Protein AF-A0A1H8HXL8-F1 (afdb_monomer)

pLDDT: mean 83.04, std 12.91, range [37.22, 94.94]

InterPro domains:
  IPR001789 Signal transduction response regulator, receiver domain [PF00072] (14-96)
  IPR001789 Signal transduction response regulator, receiver domain [PS50110] (13-123)
  IPR001789 Signal transduction response regulator, receiver domain [SM00448] (12-119)
  IPR011006 CheY-like superfamily [SSF52172] (10-125)

Foldseek 3Di:
DDPPPQQPQAAAEEEEAAQPPVVQVVVCVLSVVSNHHYHYHQDLVVLLVCLVPPPDHQEYEHELQRVNHGSVVSVVSCVVVVHQYEYEYQDDLVPPDPVCNPHHYDHPPDDSVRVSVSCVVRRDDDDDDD

Organism: NCBI:txid1166340

Secondary structure (DSSP, 8-state):
-------TTTT-EEEEE-S-HHHHHHHHHHHHTTT-EEEEESSHHHHHHHHHHSS--SEEEE-SEETTEE-HHHHHHHHHTT-EEEEEESS-GGGS-TTTTTS-EEESS--HHHHHHHHHHHPPP-----

Nearest PDB structures (foldseek):
  2msw-assembly1_A  TM=8.352E-01  e=2.482E-07  Erythrobacter litoralis HTCC2594
  6oec-assembly3_H  TM=8.869E-01  e=1.164E-06  Carboxydothermus hydrogenoformans Z-2901
  6oec-assembly3_I  TM=8.813E-01  e=5.818E-06  Carboxydothermus hydrogenoformans Z-2901
  3h5i-assembly1_A  TM=8.755E-01  e=1.854E-05  Carboxydothermus hydrogenoformans Z-2901
  2b4a-assembly1_A  TM=7.703E-01  e=1.630E-05  Halalkalibacterium halodurans C-125

Solvent-accessible surface area (backbone atoms only — not comparable to full-atom values): 7589 Å² total; per-residue (Å²): 135,82,81,88,65,84,44,93,34,56,86,32,32,33,37,38,36,38,53,52,63,70,60,36,51,54,49,45,54,60,40,43,77,34,45,25,47,69,47,81,23,49,45,62,69,58,38,46,53,45,66,74,68,50,95,65,58,50,32,35,40,35,32,47,68,34,91,87,40,74,34,57,70,48,52,54,53,37,54,75,72,67,36,29,61,35,37,46,28,79,63,72,73,87,75,52,56,78,90,54,64,84,47,55,68,46,56,59,90,70,52,71,69,58,52,51,53,52,46,71,75,54,53,66,80,77,81,75,83,130

Structure (mmCIF, N/CA/C/O backbone):
data_AF-A0A1H8HXL8-F1
#
_entry.id   AF-A0A1H8HXL8-F1
#
loop_
_atom_site.group_PDB
_atom_site.id
_atom_site.type_symbol
_atom_site.label_atom_id
_atom_site.label_alt_id
_atom_site.label_comp_id
_atom_site.label_asym_id
_atom_site.label_entity_id
_atom_site.label_seq_id
_atom_site.pdbx_PDB_ins_code
_atom_site.Cartn_x
_atom_site.Cartn_y
_atom_site.Cartn_z
_atom_site.occupancy
_atom_site.B_iso_or_equiv
_atom_site.auth_seq_id
_atom_site.auth_comp_id
_atom_site.auth_asym_id
_atom_site.auth_atom_id
_atom_site.pdbx_PDB_model_num
ATOM 1 N N . MET A 1 1 ? -0.964 25.113 16.050 1.00 37.22 1 MET A N 1
ATOM 2 C CA . MET A 1 1 ? -2.356 24.698 15.792 1.00 37.22 1 MET A CA 1
ATOM 3 C C . MET A 1 1 ? -2.249 23.453 14.936 1.00 37.22 1 MET A C 1
ATOM 5 O O . MET A 1 1 ? -1.892 23.581 13.778 1.00 37.22 1 MET A O 1
ATOM 9 N N . ALA A 1 2 ? -2.353 22.268 15.541 1.00 41.53 2 ALA A N 1
ATOM 10 C CA . ALA A 1 2 ? -2.372 21.018 14.790 1.00 41.53 2 ALA A CA 1
ATOM 11 C C . ALA A 1 2 ? -3.799 20.859 14.268 1.00 41.53 2 ALA A C 1
ATOM 13 O O . ALA A 1 2 ? -4.736 20.831 15.066 1.00 41.53 2 ALA A O 1
ATOM 14 N N . GLU A 1 3 ? -3.969 20.887 12.953 1.00 44.88 3 GLU A N 1
ATOM 15 C CA . GLU A 1 3 ? -5.251 20.578 12.336 1.00 44.88 3 GLU A CA 1
ATOM 16 C C . GLU A 1 3 ? -5.522 19.095 12.599 1.00 44.88 3 GLU A C 1
ATOM 18 O O . GLU A 1 3 ? -4.883 18.220 12.018 1.00 44.88 3 GLU A O 1
ATOM 23 N N . ASP A 1 4 ? -6.425 18.831 13.542 1.00 46.78 4 ASP A N 1
ATOM 24 C CA . ASP A 1 4 ? -7.083 17.543 13.741 1.00 46.78 4 ASP A CA 1
ATOM 25 C C . ASP A 1 4 ? -7.931 17.269 12.493 1.00 46.78 4 ASP A C 1
ATOM 27 O O . ASP A 1 4 ? -9.134 17.510 12.452 1.00 46.78 4 ASP A O 1
ATOM 31 N N . ASN A 1 5 ? -7.271 16.892 11.400 1.00 48.47 5 ASN A N 1
ATOM 32 C CA . ASN A 1 5 ? -7.952 16.294 10.272 1.00 48.47 5 ASN A CA 1
ATOM 33 C C . ASN A 1 5 ? -7.983 14.798 10.580 1.00 48.47 5 ASN A C 1
ATOM 35 O O . ASN A 1 5 ? -6.915 14.177 10.546 1.00 48.47 5 ASN A O 1
ATOM 39 N N . PRO A 1 6 ? -9.140 14.209 10.933 1.00 50.81 6 PRO A N 1
ATOM 40 C CA . PRO A 1 6 ? -9.212 12.783 11.185 1.00 50.81 6 PRO A CA 1
ATOM 41 C C . PRO A 1 6 ? -8.750 12.075 9.920 1.00 50.81 6 PRO A C 1
ATOM 43 O O . PRO A 1 6 ? -9.415 12.104 8.882 1.00 50.81 6 PRO A O 1
ATOM 46 N N . SER A 1 7 ? -7.562 11.485 9.986 1.00 67.25 7 SER A N 1
ATOM 47 C CA . SER A 1 7 ? -7.056 10.754 8.849 1.00 67.25 7 SER A CA 1
ATOM 48 C C . SER A 1 7 ? -7.940 9.532 8.639 1.00 67.25 7 SER A C 1
ATOM 50 O O . SER A 1 7 ? -8.130 8.715 9.540 1.00 67.25 7 SER A O 1
ATOM 52 N N . PHE A 1 8 ? -8.446 9.369 7.419 1.00 76.06 8 PHE A N 1
ATOM 53 C CA . PHE A 1 8 ? -9.216 8.191 7.021 1.00 76.06 8 PHE A CA 1
ATOM 54 C C . PHE A 1 8 ? -8.405 6.882 7.118 1.00 76.06 8 PHE A C 1
ATOM 56 O O . PHE A 1 8 ? -8.976 5.792 7.013 1.00 76.06 8 PHE A O 1
ATOM 63 N N . LEU A 1 9 ? -7.087 6.991 7.327 1.00 78.06 9 LEU A N 1
ATOM 64 C CA . LEU A 1 9 ? -6.167 5.882 7.539 1.00 78.06 9 LEU A CA 1
ATOM 65 C C . LEU A 1 9 ? -5.846 5.606 9.016 1.00 78.06 9 LEU A C 1
ATOM 67 O O . LEU A 1 9 ? -5.090 4.674 9.287 1.00 78.06 9 LEU A O 1
ATOM 71 N N . ASP A 1 10 ? -6.438 6.338 9.968 1.00 80.25 10 ASP A N 1
ATOM 72 C CA . ASP A 1 10 ? -6.233 6.078 11.396 1.00 80.25 10 ASP A CA 1
ATOM 73 C C . ASP A 1 10 ? -6.523 4.606 11.730 1.00 80.25 10 ASP A C 1
ATOM 75 O O . ASP A 1 10 ? -7.589 4.058 11.413 1.00 80.25 10 ASP A O 1
ATOM 79 N N . ARG A 1 11 ? -5.537 3.948 12.354 1.00 81.25 11 ARG A N 1
ATOM 80 C CA . ARG A 1 11 ? -5.584 2.524 12.731 1.00 81.25 11 ARG A CA 1
ATOM 81 C C . ARG A 1 11 ? -5.850 1.577 11.554 1.00 81.25 11 ARG A C 1
ATOM 83 O O . ARG A 1 11 ? 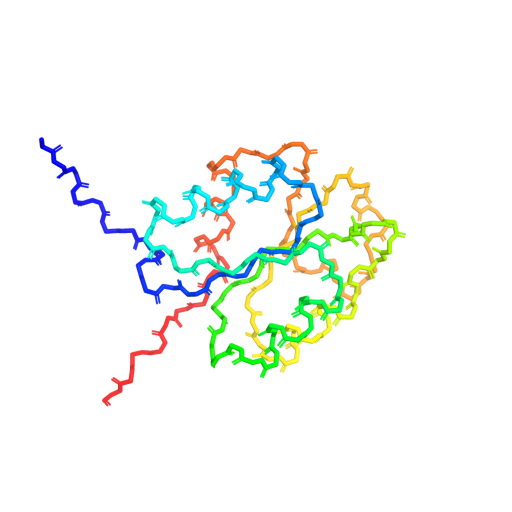-6.416 0.496 11.767 1.00 81.25 11 ARG A O 1
ATOM 90 N N . ARG A 1 12 ? -5.482 1.969 10.334 1.00 89.00 12 ARG A N 1
ATOM 91 C CA . ARG A 1 12 ? -5.432 1.078 9.173 1.00 89.00 12 ARG A CA 1
ATOM 92 C C . ARG A 1 12 ? -4.048 0.485 9.042 1.00 89.00 12 ARG A C 1
ATOM 94 O O . ARG A 1 12 ? -3.053 1.180 9.234 1.00 89.00 12 ARG A O 1
ATOM 101 N N . THR A 1 13 ? -3.996 -0.792 8.702 1.00 92.69 13 THR A N 1
ATOM 102 C CA . THR A 1 13 ? -2.739 -1.457 8.373 1.00 92.69 13 THR A CA 1
ATOM 103 C C . THR A 1 13 ? -2.597 -1.532 6.868 1.00 92.69 13 THR A C 1
ATOM 105 O O . THR A 1 13 ? -3.456 -2.099 6.190 1.00 92.69 13 THR A O 1
ATOM 108 N N . ILE A 1 14 ? -1.532 -0.925 6.355 1.00 93.50 14 ILE A N 1
ATOM 109 C CA . ILE A 1 14 ? -1.261 -0.837 4.927 1.00 93.50 14 ILE A CA 1
ATOM 110 C C . ILE A 1 14 ? 0.051 -1.522 4.615 1.00 93.50 14 ILE A C 1
ATOM 112 O O . ILE A 1 14 ? 1.052 -1.299 5.284 1.00 93.50 14 ILE A O 1
ATOM 116 N N . MET A 1 15 ? 0.031 -2.367 3.600 1.00 94.94 15 MET A N 1
ATOM 117 C CA . MET A 1 15 ? 1.226 -3.006 3.085 1.00 94.94 15 MET A CA 1
ATOM 118 C C . MET A 1 15 ? 1.696 -2.263 1.837 1.00 94.94 15 MET A C 1
ATOM 120 O O . MET A 1 15 ? 0.885 -1.896 0.990 1.00 94.94 15 MET A O 1
ATOM 124 N N . VAL A 1 16 ? 2.993 -2.040 1.716 1.00 94.75 16 VAL A N 1
ATOM 125 C CA . VAL A 1 16 ? 3.645 -1.487 0.532 1.00 94.75 16 VAL A CA 1
ATOM 126 C C . VAL A 1 16 ? 4.628 -2.538 0.042 1.00 94.75 16 VAL A C 1
ATOM 128 O O . VAL A 1 16 ? 5.484 -2.972 0.803 1.00 94.75 16 VAL A O 1
ATOM 131 N N . VAL A 1 17 ? 4.507 -2.956 -1.213 1.00 94.75 17 VAL A N 1
ATOM 132 C CA . VAL A 1 17 ? 5.422 -3.903 -1.852 1.00 94.75 17 VAL A CA 1
ATOM 133 C C . VAL A 1 17 ? 6.081 -3.198 -3.025 1.00 94.75 17 VAL A C 1
ATOM 135 O O . VAL A 1 17 ? 5.448 -2.978 -4.056 1.00 94.75 17 VAL A O 1
ATOM 138 N N . GLU A 1 18 ? 7.324 -2.782 -2.825 1.00 93.19 18 GLU A N 1
ATOM 139 C CA . GLU A 1 18 ? 8.042 -1.845 -3.685 1.00 93.19 18 GLU A CA 1
ATOM 140 C C . GLU A 1 18 ? 9.550 -2.060 -3.531 1.00 93.19 18 GLU A C 1
ATOM 142 O O . GLU A 1 18 ? 10.072 -1.925 -2.421 1.00 93.19 18 GLU A O 1
ATOM 147 N N . ASP A 1 19 ? 10.251 -2.386 -4.619 1.00 92.25 19 ASP A N 1
ATOM 148 C CA . ASP A 1 19 ? 11.701 -2.607 -4.613 1.00 92.25 19 ASP A CA 1
ATOM 149 C C . ASP A 1 19 ? 12.511 -1.310 -4.715 1.00 92.25 19 ASP A C 1
ATOM 151 O O . ASP A 1 19 ? 13.640 -1.249 -4.218 1.00 92.25 19 ASP A O 1
ATOM 155 N N . ASP A 1 20 ? 11.942 -0.247 -5.288 1.00 90.69 20 ASP A N 1
ATOM 156 C CA . ASP A 1 20 ? 12.600 1.055 -5.320 1.00 90.69 20 ASP A CA 1
ATOM 157 C C . ASP A 1 20 ? 12.529 1.734 -3.944 1.00 90.69 20 ASP A C 1
ATOM 159 O O . ASP A 1 20 ? 11.478 2.189 -3.488 1.00 90.69 20 ASP A O 1
ATOM 163 N N . ALA A 1 21 ? 13.680 1.839 -3.276 1.00 89.69 21 ALA A N 1
ATOM 164 C CA . ALA A 1 21 ? 13.769 2.406 -1.934 1.00 89.69 21 ALA A CA 1
ATOM 165 C C . ALA A 1 21 ? 13.274 3.858 -1.841 1.00 89.69 21 ALA A C 1
ATOM 167 O O . ALA A 1 21 ? 12.696 4.239 -0.823 1.00 89.69 21 ALA A O 1
ATOM 168 N N . LEU A 1 22 ? 13.471 4.673 -2.881 1.00 89.25 22 LEU A N 1
ATOM 169 C CA . LEU A 1 22 ? 13.039 6.070 -2.870 1.00 89.25 22 LEU A CA 1
ATOM 170 C C . LEU A 1 22 ? 11.511 6.160 -2.958 1.00 89.25 22 LEU A C 1
ATOM 172 O O . LEU A 1 22 ? 10.895 6.946 -2.232 1.00 89.25 22 LEU A O 1
ATOM 176 N N . VAL A 1 23 ? 10.901 5.334 -3.811 1.00 88.56 23 VAL A N 1
ATOM 177 C CA . VAL A 1 23 ? 9.440 5.239 -3.935 1.00 88.56 23 VAL A CA 1
ATOM 178 C C . VAL A 1 23 ? 8.830 4.649 -2.663 1.00 88.56 23 VAL A C 1
ATOM 180 O O . VAL A 1 23 ? 7.893 5.231 -2.110 1.00 88.56 23 VAL A O 1
ATOM 183 N N . GLY A 1 24 ? 9.383 3.540 -2.168 1.00 90.88 24 GLY A N 1
ATOM 184 C CA . GLY A 1 24 ? 8.914 2.837 -0.976 1.00 90.88 24 GLY A CA 1
ATOM 185 C C . GLY A 1 24 ? 8.949 3.724 0.264 1.00 90.88 24 GLY A C 1
ATOM 186 O O . GLY A 1 24 ? 7.925 3.899 0.922 1.00 90.88 24 GLY A O 1
ATOM 187 N N . MET A 1 25 ? 10.080 4.384 0.535 1.00 90.94 25 MET A N 1
ATOM 188 C CA . MET A 1 25 ? 10.195 5.325 1.656 1.00 90.94 25 MET A CA 1
ATOM 189 C C . MET A 1 25 ? 9.219 6.498 1.532 1.00 90.94 25 MET A C 1
ATOM 191 O O . MET A 1 25 ? 8.590 6.879 2.517 1.00 90.94 25 MET A O 1
ATOM 195 N N . GLY A 1 26 ? 9.055 7.057 0.328 1.00 89.44 26 GLY A N 1
ATOM 196 C CA . GLY A 1 26 ? 8.104 8.144 0.092 1.00 89.44 26 GLY A CA 1
ATOM 197 C C . GLY A 1 26 ? 6.658 7.738 0.387 1.00 89.44 26 GLY A C 1
ATOM 198 O O . GLY A 1 26 ? 5.912 8.509 0.995 1.00 89.44 26 GLY A O 1
ATOM 199 N N . LEU A 1 27 ? 6.273 6.517 0.003 1.00 89.81 27 LEU A N 1
ATOM 200 C CA . LEU A 1 27 ? 4.966 5.945 0.322 1.00 89.81 27 LEU A CA 1
ATOM 201 C C . LEU A 1 27 ? 4.800 5.721 1.823 1.00 89.81 27 LEU A C 1
ATOM 203 O O . LEU A 1 27 ? 3.810 6.183 2.386 1.00 89.81 27 LEU A O 1
ATOM 207 N N . VAL A 1 28 ? 5.762 5.058 2.468 1.00 92.06 28 VAL A N 1
ATOM 208 C CA . VAL A 1 28 ? 5.729 4.774 3.909 1.00 92.06 28 VAL A CA 1
ATOM 209 C C . VAL A 1 28 ? 5.550 6.065 4.698 1.00 92.06 28 VAL A C 1
ATOM 211 O O . VAL A 1 28 ? 4.559 6.195 5.413 1.00 92.06 28 VAL A O 1
ATOM 214 N N . CYS A 1 29 ? 6.415 7.063 4.488 1.00 90.25 29 CYS A N 1
ATOM 215 C CA . CYS A 1 29 ? 6.318 8.337 5.197 1.00 90.25 29 CYS A CA 1
ATOM 216 C C . CYS A 1 29 ? 4.957 9.011 4.977 1.00 90.25 29 CYS A C 1
ATOM 218 O O . CYS A 1 29 ? 4.303 9.400 5.941 1.00 90.25 29 CYS A O 1
ATOM 220 N N . ALA A 1 30 ? 4.483 9.098 3.730 1.00 87.56 30 ALA A N 1
ATOM 221 C CA . ALA A 1 30 ? 3.220 9.769 3.427 1.00 87.56 30 ALA A CA 1
ATOM 222 C C . ALA A 1 30 ? 1.997 9.082 4.060 1.00 87.56 30 ALA A C 1
ATOM 224 O O . ALA A 1 30 ? 1.012 9.756 4.373 1.00 87.56 30 ALA A O 1
ATOM 225 N N . LEU A 1 31 ? 2.038 7.756 4.203 1.00 89.44 31 LEU A N 1
ATOM 226 C CA . LEU A 1 31 ? 0.981 6.941 4.799 1.00 89.44 31 LEU A CA 1
ATOM 227 C C . LEU A 1 31 ? 1.023 6.971 6.332 1.00 89.44 31 LEU A C 1
ATOM 229 O O . LEU A 1 31 ? -0.027 7.052 6.971 1.00 89.44 31 LEU A O 1
ATOM 233 N N . GLU A 1 32 ? 2.215 6.956 6.921 1.00 89.75 32 GLU A N 1
ATOM 234 C CA . GLU A 1 32 ? 2.409 7.102 8.367 1.00 89.75 32 GLU A CA 1
ATOM 235 C C . GLU A 1 32 ? 2.035 8.506 8.855 1.00 89.75 32 GLU A C 1
ATOM 237 O O . GLU A 1 32 ? 1.413 8.643 9.907 1.00 89.75 32 GLU A O 1
ATOM 242 N N . GLU A 1 33 ? 2.307 9.555 8.069 1.00 86.81 33 GLU A N 1
ATOM 243 C CA . GLU A 1 33 ? 1.811 10.919 8.327 1.00 86.81 33 GLU A CA 1
ATOM 244 C C . GLU A 1 33 ? 0.277 10.994 8.328 1.00 86.81 33 GLU A C 1
ATOM 246 O O . GLU A 1 33 ? -0.321 11.871 8.951 1.00 86.81 33 GLU A O 1
ATOM 251 N N . LEU A 1 34 ? -0.372 10.061 7.633 1.00 84.69 34 LEU A N 1
ATOM 252 C CA . LEU A 1 34 ? -1.815 9.860 7.654 1.00 84.69 34 LEU A CA 1
ATOM 253 C C . LEU A 1 34 ? -2.227 8.858 8.754 1.00 84.69 34 LEU A C 1
ATOM 255 O O . LEU A 1 34 ? -3.350 8.375 8.751 1.00 84.69 34 LEU A O 1
ATOM 259 N N . GLY A 1 35 ? -1.379 8.503 9.714 1.00 87.19 35 GLY A N 1
ATOM 260 C CA . GLY A 1 35 ? -1.757 7.642 10.843 1.00 87.19 35 GLY A CA 1
ATOM 261 C C . GLY A 1 35 ? -2.001 6.168 10.493 1.00 87.19 35 GLY A C 1
ATOM 262 O O . GLY A 1 35 ? -2.532 5.423 11.324 1.00 87.19 35 GLY A O 1
ATOM 263 N N . ALA A 1 36 ? -1.618 5.730 9.288 1.00 90.81 36 ALA A N 1
ATOM 264 C CA . ALA A 1 36 ? -1.588 4.315 8.942 1.00 90.81 36 ALA A CA 1
ATOM 265 C C . ALA A 1 36 ? -0.412 3.623 9.644 1.00 90.81 36 ALA A C 1
ATOM 267 O O . ALA A 1 36 ? 0.650 4.211 9.830 1.00 90.81 36 ALA A O 1
ATOM 268 N N . ARG A 1 37 ? -0.567 2.338 9.964 1.00 92.19 37 ARG A N 1
ATOM 269 C CA . ARG A 1 37 ? 0.571 1.455 10.243 1.00 92.19 37 ARG A CA 1
ATOM 270 C C . ARG A 1 37 ? 1.020 0.844 8.928 1.00 92.19 37 ARG A C 1
ATOM 272 O O . ARG A 1 37 ? 0.228 0.127 8.316 1.00 92.19 37 ARG A O 1
ATOM 279 N N . VAL A 1 38 ? 2.257 1.097 8.522 1.00 93.00 38 VAL A N 1
ATOM 280 C CA . VAL A 1 38 ? 2.762 0.638 7.229 1.00 93.00 38 VAL A CA 1
ATOM 281 C C . VAL A 1 38 ? 3.747 -0.512 7.408 1.00 93.00 38 VAL A C 1
ATOM 283 O O . VAL A 1 38 ? 4.649 -0.434 8.236 1.00 93.00 38 VAL A O 1
ATOM 286 N N . PHE A 1 39 ? 3.570 -1.572 6.626 1.00 94.25 39 PHE A N 1
ATOM 287 C CA . PHE A 1 39 ? 4.559 -2.629 6.436 1.00 94.25 39 PHE A CA 1
ATOM 288 C C . PHE A 1 39 ? 5.133 -2.488 5.035 1.00 94.25 39 PHE A C 1
ATOM 290 O O . PHE A 1 39 ? 4.370 -2.375 4.078 1.00 94.25 39 PHE A O 1
ATOM 297 N N . TRP A 1 40 ? 6.456 -2.446 4.916 1.00 94.50 40 TRP A N 1
ATOM 298 C CA . TRP A 1 40 ? 7.128 -2.333 3.629 1.00 94.50 40 TRP A CA 1
ATOM 299 C C . TRP A 1 40 ? 7.908 -3.612 3.333 1.00 94.50 40 TRP A C 1
ATOM 301 O O . TRP A 1 40 ? 8.686 -4.075 4.167 1.00 94.50 40 TRP A O 1
ATOM 311 N N . SER A 1 41 ? 7.696 -4.137 2.132 1.00 94.31 41 SER A N 1
ATOM 312 C CA . SER A 1 41 ? 8.415 -5.252 1.532 1.00 94.31 41 SER A CA 1
ATOM 313 C C . SER A 1 41 ? 9.066 -4.810 0.234 1.00 94.31 41 SER A C 1
ATOM 315 O O . SER A 1 41 ? 8.452 -4.100 -0.560 1.00 94.31 41 SER A O 1
ATOM 317 N N . THR A 1 42 ? 10.280 -5.279 -0.031 1.00 92.19 42 THR A N 1
ATOM 318 C CA . THR A 1 42 ? 10.979 -5.000 -1.297 1.00 92.19 42 THR A CA 1
ATOM 319 C C . THR A 1 42 ? 10.904 -6.158 -2.288 1.00 92.19 42 THR A C 1
ATOM 321 O O . THR A 1 42 ? 11.166 -5.979 -3.472 1.00 92.19 42 THR A O 1
ATOM 324 N N . GLY A 1 43 ? 10.523 -7.357 -1.846 1.00 89.94 43 GLY A N 1
ATOM 325 C CA . GLY A 1 43 ? 10.530 -8.562 -2.674 1.00 89.94 43 GLY A CA 1
ATOM 326 C C . GLY A 1 43 ? 9.272 -9.405 -2.525 1.00 89.94 43 GLY A C 1
ATOM 327 O O . GLY A 1 43 ? 8.499 -9.242 -1.585 1.00 89.94 43 GLY A O 1
ATOM 328 N N . ILE A 1 44 ? 9.090 -10.337 -3.464 1.00 91.44 44 ILE A N 1
ATOM 329 C CA . ILE A 1 44 ? 7.941 -11.254 -3.491 1.00 91.44 44 ILE A CA 1
ATOM 330 C C . ILE A 1 44 ? 7.932 -12.161 -2.254 1.00 91.44 44 ILE A C 1
ATOM 332 O O . ILE A 1 44 ? 6.891 -12.313 -1.628 1.00 91.44 44 ILE A O 1
ATOM 336 N N . GLU A 1 45 ? 9.073 -12.756 -1.899 1.00 91.38 45 GLU A N 1
ATOM 337 C CA . GLU A 1 45 ? 9.162 -13.707 -0.781 1.00 91.38 45 GLU A CA 1
ATOM 338 C C . GLU A 1 45 ? 8.859 -13.041 0.567 1.00 91.38 45 GLU A C 1
ATOM 340 O O . GLU A 1 45 ? 8.000 -13.521 1.302 1.00 91.38 45 GLU A O 1
ATOM 345 N N . ASP A 1 46 ? 9.492 -11.897 0.844 1.00 92.25 46 ASP A N 1
ATOM 346 C CA . ASP A 1 46 ? 9.235 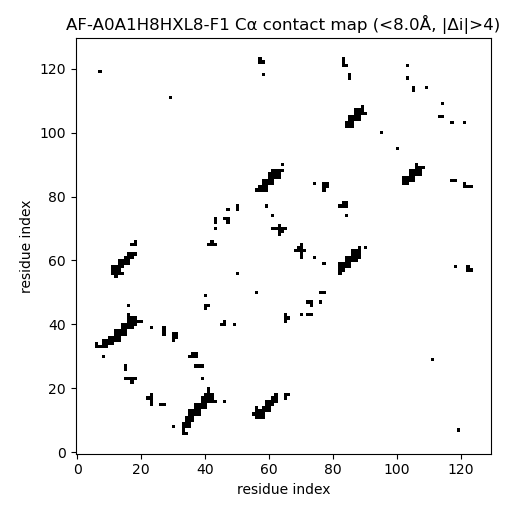-11.100 2.052 1.00 92.25 46 ASP A CA 1
ATOM 347 C C . ASP A 1 46 ? 7.777 -10.624 2.114 1.00 92.25 46 ASP A C 1
ATOM 349 O O . ASP A 1 46 ? 7.130 -10.724 3.154 1.00 92.25 46 ASP A O 1
ATOM 353 N N . ALA A 1 47 ? 7.212 -10.193 0.980 1.00 93.56 47 ALA A N 1
ATOM 354 C CA . ALA A 1 47 ? 5.810 -9.806 0.930 1.00 93.56 47 ALA A CA 1
ATOM 355 C C . ALA A 1 47 ? 4.877 -10.972 1.285 1.00 93.56 47 ALA A C 1
ATOM 357 O O . ALA A 1 47 ? 3.939 -10.801 2.059 1.00 93.56 47 ALA A O 1
ATOM 358 N N . LEU A 1 48 ? 5.124 -12.168 0.748 1.00 94.00 48 LEU A N 1
ATOM 359 C CA . LEU A 1 48 ? 4.312 -13.346 1.058 1.00 94.00 48 LEU A CA 1
ATOM 360 C C . LEU A 1 48 ? 4.408 -13.730 2.540 1.00 94.00 48 LEU A C 1
ATOM 362 O O . LEU A 1 48 ? 3.374 -13.972 3.162 1.00 94.00 48 LEU A O 1
ATOM 366 N N . GLU A 1 49 ? 5.611 -13.715 3.119 1.00 93.50 49 GLU A N 1
ATOM 367 C CA . GLU A 1 49 ? 5.808 -13.965 4.552 1.00 93.50 49 GLU A CA 1
ATOM 368 C C . GLU A 1 49 ? 5.054 -12.939 5.415 1.00 93.50 49 GLU A C 1
ATOM 370 O O . GLU A 1 49 ? 4.354 -13.303 6.364 1.00 93.50 49 GLU A O 1
ATOM 375 N N . GLN A 1 50 ? 5.123 -11.654 5.066 1.00 92.25 50 GLN A N 1
ATOM 376 C CA . GLN A 1 50 ? 4.386 -10.609 5.774 1.00 92.25 50 GLN A CA 1
ATOM 377 C C . GLN A 1 50 ? 2.867 -10.785 5.654 1.00 92.25 50 GLN A C 1
ATOM 379 O O . GLN A 1 50 ? 2.153 -10.639 6.645 1.00 92.25 50 GLN A O 1
ATOM 384 N N . ILE A 1 51 ? 2.356 -11.150 4.475 1.00 92.62 51 ILE A N 1
ATOM 385 C CA . ILE A 1 51 ? 0.923 -11.416 4.275 1.00 92.62 51 ILE A CA 1
ATOM 386 C C . ILE A 1 51 ? 0.438 -12.573 5.161 1.00 92.62 51 ILE A C 1
ATOM 388 O O . ILE A 1 51 ? -0.701 -12.558 5.629 1.00 92.62 51 ILE A O 1
ATOM 392 N N . ASP A 1 52 ? 1.283 -13.573 5.402 1.00 89.94 52 ASP A N 1
ATOM 393 C CA . ASP A 1 52 ? 0.946 -14.727 6.238 1.00 89.94 52 ASP A CA 1
ATOM 394 C C . ASP A 1 52 ? 1.072 -14.454 7.744 1.00 89.94 52 ASP A C 1
ATOM 396 O O . ASP A 1 52 ? 0.407 -15.116 8.544 1.00 89.94 52 ASP A O 1
ATOM 400 N N . THR A 1 53 ? 1.909 -13.495 8.141 1.00 89.56 53 THR A N 1
ATOM 401 C CA . THR A 1 53 ? 2.237 -13.225 9.552 1.00 89.56 53 THR A CA 1
ATOM 402 C C . THR A 1 53 ? 1.506 -12.023 10.142 1.00 89.56 53 THR A C 1
ATOM 404 O O . THR A 1 53 ? 1.284 -11.978 11.353 1.00 89.56 53 THR A O 1
ATOM 407 N N . VAL A 1 54 ? 1.114 -11.046 9.324 1.00 87.50 54 VAL A N 1
ATOM 408 C CA . VAL A 1 54 ? 0.396 -9.853 9.783 1.00 87.50 54 VAL A CA 1
ATOM 409 C C . VAL A 1 54 ? -1.080 -10.191 10.001 1.00 87.50 54 VAL A C 1
ATOM 411 O O . VAL A 1 54 ? -1.793 -10.531 9.062 1.00 87.50 54 VAL A O 1
ATOM 414 N N . ASP A 1 55 ? -1.568 -10.015 11.237 1.00 8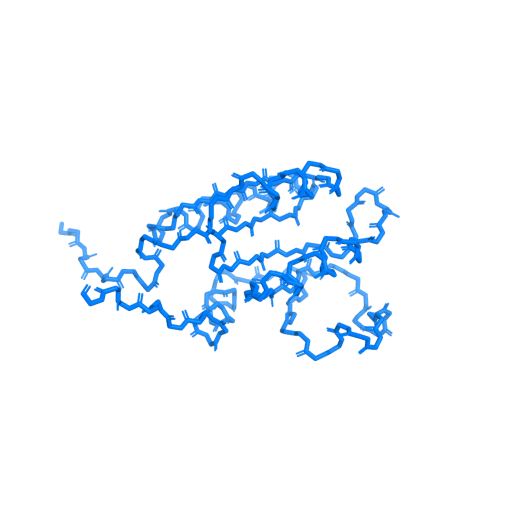1.81 55 ASP A N 1
ATOM 415 C CA . ASP A 1 55 ? -2.949 -10.343 11.642 1.00 81.81 55 ASP A CA 1
ATOM 416 C C . ASP A 1 55 ? -4.035 -9.754 10.726 1.00 81.81 55 ASP A C 1
ATOM 418 O O . ASP A 1 55 ? -5.103 -10.343 10.543 1.00 81.81 55 ASP A O 1
ATOM 422 N N . ARG A 1 56 ? -3.807 -8.545 10.197 1.00 86.81 56 ARG A N 1
ATOM 423 C CA . ARG A 1 56 ? -4.772 -7.852 9.343 1.00 86.81 56 ARG A CA 1
ATOM 424 C C . ARG A 1 56 ? -4.105 -6.802 8.470 1.00 86.81 56 ARG A C 1
ATOM 426 O O . ARG A 1 56 ? -3.522 -5.855 8.987 1.00 86.81 56 ARG A O 1
ATOM 433 N N . ILE A 1 57 ? -4.324 -6.904 7.164 1.00 92.56 57 ILE A N 1
ATOM 434 C CA . ILE A 1 57 ? -3.970 -5.882 6.176 1.00 92.56 57 ILE A CA 1
ATOM 435 C C . ILE A 1 57 ? -5.275 -5.313 5.610 1.00 92.56 57 ILE A C 1
ATOM 437 O O . ILE A 1 57 ? -6.109 -6.045 5.079 1.00 92.56 57 ILE A O 1
ATOM 441 N N . ASP A 1 58 ? -5.495 -4.006 5.754 1.00 91.88 58 ASP A N 1
ATOM 442 C CA . ASP A 1 58 ? -6.694 -3.347 5.224 1.00 91.88 58 ASP A CA 1
ATOM 443 C C . ASP A 1 58 ? -6.532 -2.980 3.74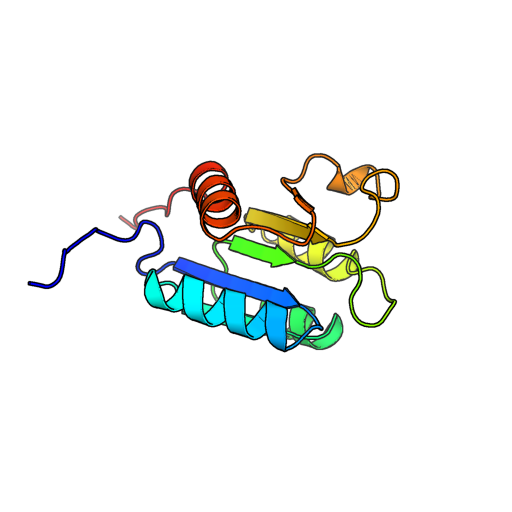4 1.00 91.88 58 ASP A C 1
ATOM 445 O O . ASP A 1 58 ? -7.509 -3.017 2.990 1.00 91.88 58 ASP A O 1
ATOM 449 N N . LEU A 1 59 ? -5.312 -2.621 3.333 1.00 93.44 59 LEU A N 1
ATOM 450 C CA . LEU A 1 59 ? -4.976 -2.257 1.960 1.00 93.44 59 LEU A CA 1
ATOM 451 C C . LEU A 1 59 ? -3.519 -2.609 1.641 1.00 93.44 59 LEU A C 1
ATOM 453 O O . LEU A 1 59 ? -2.651 -2.452 2.491 1.00 93.44 59 LEU A O 1
ATOM 457 N N . ALA A 1 60 ? -3.242 -3.036 0.415 1.00 94.31 60 ALA A N 1
ATOM 458 C CA . ALA A 1 60 ? -1.897 -3.259 -0.093 1.00 94.31 60 ALA A CA 1
ATOM 459 C C . ALA A 1 60 ? -1.649 -2.420 -1.352 1.00 94.31 60 ALA A C 1
ATOM 461 O O . ALA A 1 60 ? -2.488 -2.392 -2.254 1.00 94.31 60 ALA A O 1
ATOM 462 N N . ILE A 1 61 ? -0.503 -1.749 -1.412 1.00 93.69 61 ILE A N 1
ATOM 463 C CA . ILE A 1 61 ? 0.022 -1.076 -2.600 1.00 93.69 61 ILE A CA 1
ATOM 464 C C . ILE A 1 61 ? 1.141 -1.960 -3.138 1.00 93.69 61 ILE A C 1
ATOM 466 O O . ILE A 1 61 ? 2.113 -2.195 -2.427 1.00 93.69 61 ILE A O 1
ATOM 470 N N . VAL A 1 62 ? 1.002 -2.468 -4.359 1.00 93.25 62 VAL A N 1
ATOM 471 C CA . VAL A 1 62 ? 1.909 -3.484 -4.913 1.00 93.25 62 VAL A CA 1
ATOM 472 C C . VAL A 1 62 ? 2.457 -3.019 -6.256 1.00 93.25 62 VAL A C 1
ATOM 474 O O . VAL A 1 62 ? 1.674 -2.760 -7.174 1.00 93.25 62 VAL A O 1
ATOM 477 N N . ASP A 1 63 ? 3.782 -2.937 -6.398 1.00 91.69 63 ASP A N 1
ATOM 478 C CA . ASP A 1 63 ? 4.401 -2.854 -7.722 1.00 91.69 63 ASP A CA 1
ATOM 479 C C . ASP A 1 63 ? 4.319 -4.210 -8.424 1.00 91.69 63 ASP A C 1
ATOM 481 O O . ASP A 1 63 ? 4.598 -5.257 -7.838 1.00 91.69 63 ASP A O 1
ATOM 485 N N . LEU A 1 64 ? 3.911 -4.191 -9.694 1.00 87.75 64 LEU A N 1
ATOM 486 C CA . LEU A 1 64 ? 3.879 -5.374 -10.547 1.00 87.75 64 LEU A CA 1
ATOM 487 C C . LEU A 1 64 ? 5.264 -5.909 -10.851 1.00 87.75 64 LEU A C 1
ATOM 489 O O . LEU A 1 64 ? 5.400 -7.117 -11.009 1.00 87.75 64 LEU A O 1
ATOM 493 N N . ASN A 1 65 ? 6.256 -5.034 -10.979 1.00 85.12 65 ASN A N 1
ATOM 494 C CA . ASN A 1 65 ? 7.593 -5.419 -11.390 1.00 85.12 65 ASN A CA 1
ATOM 495 C C . ASN A 1 65 ? 8.567 -5.227 -10.233 1.00 85.12 65 ASN A C 1
ATOM 497 O O . ASN A 1 65 ? 9.167 -4.168 -10.110 1.00 85.12 65 ASN A O 1
ATOM 501 N N . LEU A 1 66 ? 8.749 -6.275 -9.434 1.00 83.38 66 LEU A N 1
ATOM 502 C CA . LEU A 1 66 ? 9.687 -6.283 -8.315 1.00 83.38 66 LEU A CA 1
ATOM 503 C C . LEU A 1 66 ? 10.966 -6.983 -8.757 1.00 83.38 66 LEU A C 1
ATOM 505 O O . LEU A 1 66 ? 10.931 -8.181 -9.048 1.00 83.38 66 LEU A O 1
ATOM 509 N N . HIS A 1 67 ? 12.093 -6.272 -8.813 1.00 79.88 67 HIS A N 1
ATOM 510 C CA . HIS A 1 67 ? 13.387 -6.856 -9.193 1.00 79.88 67 HIS A CA 1
ATOM 511 C C . HIS A 1 67 ? 13.374 -7.615 -10.546 1.00 79.88 67 HIS A C 1
ATOM 513 O O . HIS A 1 67 ? 14.137 -8.560 -10.751 1.00 79.88 67 HIS A O 1
ATOM 519 N N . GLY A 1 68 ? 12.491 -7.235 -11.479 1.00 74.44 68 GLY A N 1
ATOM 520 C CA . GLY A 1 68 ? 12.313 -7.917 -12.773 1.00 74.44 68 GLY A CA 1
ATOM 521 C C . GLY A 1 68 ? 11.429 -9.173 -12.737 1.00 74.44 68 GLY A C 1
ATOM 522 O O . GLY A 1 68 ? 11.264 -9.832 -13.765 1.00 74.44 68 GLY A O 1
ATOM 523 N N . GLY A 1 69 ? 10.863 -9.514 -11.578 1.00 75.62 69 GLY A N 1
ATOM 524 C CA . GLY A 1 69 ? 9.844 -10.547 -11.409 1.00 75.62 69 GLY A CA 1
ATOM 525 C C . GLY A 1 69 ? 8.441 -9.947 -11.332 1.00 75.62 69 GLY A C 1
ATOM 526 O O . GLY A 1 69 ? 8.241 -8.874 -10.762 1.00 75.62 69 GLY A O 1
ATOM 527 N N . ILE A 1 70 ? 7.451 -10.655 -11.885 1.00 81.81 70 ILE A N 1
ATOM 528 C CA . ILE A 1 70 ? 6.056 -10.216 -11.806 1.00 81.81 70 ILE A CA 1
ATOM 529 C C . ILE A 1 70 ? 5.481 -10.619 -10.445 1.00 81.81 70 ILE A C 1
ATOM 531 O O . ILE A 1 70 ? 5.455 -11.801 -10.104 1.00 81.81 70 ILE A O 1
ATOM 535 N N . SER A 1 71 ? 4.965 -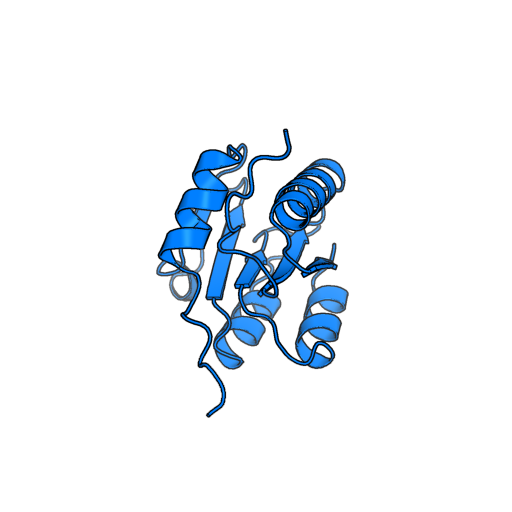9.660 -9.683 1.00 86.56 71 SER A N 1
ATOM 536 C CA . SER A 1 71 ? 4.414 -9.863 -8.336 1.00 86.56 71 SER A CA 1
ATOM 537 C C . SER A 1 71 ? 3.023 -10.520 -8.307 1.00 86.56 71 SER A C 1
ATOM 539 O O . SER A 1 71 ? 2.296 -10.415 -7.316 1.00 86.56 71 SER A O 1
ATOM 541 N N . THR A 1 72 ? 2.650 -11.267 -9.355 1.00 88.75 72 THR A N 1
ATOM 542 C CA . THR A 1 72 ? 1.378 -12.010 -9.407 1.00 88.75 72 THR A CA 1
ATOM 543 C C . THR A 1 72 ? 1.134 -12.914 -8.194 1.00 88.75 72 THR A C 1
ATOM 545 O O . THR A 1 72 ? -0.004 -12.907 -7.723 1.00 88.75 72 THR A O 1
ATOM 548 N N . PRO A 1 73 ? 2.133 -13.607 -7.595 1.00 91.62 73 PRO A N 1
ATOM 549 C CA . PRO A 1 73 ? 1.885 -14.429 -6.410 1.00 91.62 73 PRO A CA 1
ATOM 550 C C . PRO A 1 73 ? 1.432 -13.599 -5.202 1.00 91.62 73 PRO A C 1
ATOM 552 O O . PRO A 1 73 ? 0.583 -14.039 -4.430 1.00 91.62 73 PRO A O 1
ATOM 555 N N . VAL A 1 74 ? 1.968 -12.381 -5.062 1.00 92.81 74 VAL A N 1
ATOM 556 C CA . VAL A 1 74 ? 1.602 -11.436 -3.998 1.00 92.81 74 VAL A CA 1
ATOM 557 C C . VAL A 1 74 ? 0.151 -10.992 -4.187 1.00 92.81 74 VAL A C 1
ATOM 559 O O . VAL A 1 74 ? -0.638 -11.035 -3.244 1.00 92.81 74 VAL A O 1
ATOM 562 N N . LEU A 1 75 ? -0.228 -10.632 -5.419 1.00 92.25 75 LEU A N 1
ATOM 563 C CA . LEU A 1 75 ? -1.599 -10.241 -5.757 1.00 92.25 75 LEU A CA 1
ATOM 564 C C . LEU A 1 75 ? -2.601 -11.373 -5.503 1.00 92.25 75 LEU A C 1
ATOM 566 O O . LEU A 1 75 ? -3.618 -11.142 -4.851 1.00 92.25 75 LEU A O 1
ATOM 570 N N . ASP A 1 76 ? -2.301 -12.589 -5.970 1.00 92.38 76 ASP A N 1
ATOM 571 C CA . ASP A 1 76 ? -3.142 -13.774 -5.762 1.00 92.38 76 ASP A CA 1
ATOM 572 C C . ASP A 1 76 ? -3.337 -14.044 -4.254 1.00 92.38 76 ASP A C 1
ATOM 574 O O . ASP A 1 76 ? -4.462 -14.265 -3.789 1.00 92.38 76 ASP A O 1
ATOM 578 N N . ARG A 1 77 ? -2.265 -13.954 -3.451 1.00 93.12 77 ARG A N 1
ATOM 579 C CA . ARG A 1 77 ? -2.326 -14.170 -1.994 1.00 93.12 77 ARG A CA 1
ATOM 580 C C . ARG A 1 77 ? -3.170 -13.109 -1.282 1.00 93.12 77 ARG A C 1
ATOM 582 O O . ARG A 1 77 ? -3.990 -13.466 -0.431 1.00 93.12 77 ARG A O 1
ATOM 589 N N . LEU A 1 78 ? -3.002 -11.836 -1.639 1.00 92.44 78 LEU A N 1
ATOM 590 C CA . LEU A 1 78 ? -3.777 -10.716 -1.094 1.00 92.44 78 LEU A CA 1
ATOM 591 C C . LEU A 1 78 ? -5.264 -10.814 -1.466 1.00 92.44 78 LEU A C 1
ATOM 593 O O . LEU A 1 78 ? -6.132 -10.594 -0.616 1.00 92.44 78 LEU A O 1
ATOM 597 N N . GLN A 1 79 ? -5.571 -11.191 -2.714 1.00 90.81 79 GLN A N 1
ATOM 598 C CA . GLN A 1 79 ? -6.947 -11.413 -3.164 1.00 90.81 79 GLN A CA 1
ATOM 599 C C . GLN A 1 79 ? -7.602 -12.557 -2.389 1.00 90.81 79 GLN A C 1
ATOM 601 O O . GLN A 1 79 ? -8.743 -12.413 -1.948 1.00 90.81 79 GLN A O 1
ATOM 606 N N . ALA A 1 80 ? -6.875 -13.655 -2.156 1.00 90.38 80 ALA A N 1
ATOM 607 C CA . ALA A 1 80 ? -7.361 -14.786 -1.368 1.00 90.38 80 ALA A CA 1
ATOM 608 C C . ALA A 1 80 ? -7.680 -14.412 0.093 1.00 90.38 80 ALA A C 1
ATOM 610 O O . ALA A 1 80 ? -8.600 -14.979 0.679 1.00 90.38 80 ALA A O 1
ATOM 611 N N . GLN A 1 81 ? -6.968 -13.439 0.676 1.00 88.62 81 GLN A N 1
ATOM 612 C CA . GLN A 1 81 ? -7.276 -12.884 2.003 1.00 88.62 81 GLN A CA 1
ATOM 613 C C . GLN A 1 81 ? -8.353 -11.784 1.980 1.00 88.62 81 GLN A C 1
ATOM 615 O O . GLN A 1 81 ? -8.750 -11.268 3.025 1.00 88.62 81 GLN A O 1
ATOM 620 N N . GLY A 1 82 ? -8.844 -11.401 0.799 1.00 88.62 82 GLY A N 1
ATOM 621 C CA . GLY A 1 82 ? -9.835 -10.341 0.652 1.00 88.62 82 GLY A CA 1
ATOM 622 C C . GLY A 1 82 ? -9.298 -8.945 0.984 1.00 88.62 82 GLY A C 1
ATOM 623 O O . GLY A 1 82 ? -10.094 -8.056 1.302 1.00 88.62 82 GLY A O 1
ATOM 624 N N . VAL A 1 83 ? -7.986 -8.728 0.895 1.00 91.56 83 VAL A N 1
ATOM 625 C CA . VAL A 1 83 ? -7.350 -7.419 1.101 1.00 91.56 83 VAL A CA 1
ATOM 626 C C . VAL A 1 83 ? -7.710 -6.480 -0.060 1.00 91.56 83 VAL A C 1
ATOM 628 O O . VAL A 1 83 ? -7.925 -6.923 -1.189 1.00 91.56 83 VAL A O 1
ATOM 631 N N . ALA A 1 84 ? -7.848 -5.176 0.201 1.00 92.00 84 ALA A N 1
ATOM 632 C CA . ALA A 1 84 ? -7.982 -4.189 -0.874 1.00 92.00 84 ALA A CA 1
ATOM 633 C C . ALA A 1 84 ? -6.615 -3.964 -1.533 1.00 92.00 84 ALA A C 1
ATOM 635 O O . ALA A 1 84 ? -5.640 -3.727 -0.834 1.00 92.00 84 ALA A O 1
ATOM 636 N N . ILE A 1 85 ? -6.527 -4.021 -2.859 1.00 93.31 85 ILE A N 1
ATOM 637 C CA . ILE A 1 85 ? -5.240 -3.960 -3.565 1.00 93.31 85 ILE A CA 1
ATOM 638 C C . ILE A 1 85 ? -5.242 -2.766 -4.507 1.00 93.31 85 ILE A C 1
ATOM 640 O O . ILE A 1 85 ? -6.201 -2.589 -5.256 1.00 93.31 85 ILE A O 1
ATOM 644 N N . ILE A 1 86 ? -4.167 -1.981 -4.473 1.00 92.50 86 ILE A N 1
ATOM 645 C CA . ILE A 1 86 ? -3.841 -0.952 -5.457 1.00 92.50 86 ILE A CA 1
ATOM 646 C C . ILE A 1 86 ? -2.541 -1.359 -6.137 1.00 92.50 86 ILE A C 1
ATOM 648 O O . ILE A 1 86 ? -1.528 -1.594 -5.483 1.00 92.50 86 ILE A O 1
ATOM 652 N N . ILE A 1 87 ? -2.564 -1.414 -7.459 1.00 90.94 87 ILE A N 1
ATOM 653 C CA . ILE A 1 87 ? -1.377 -1.687 -8.258 1.00 90.94 87 ILE A CA 1
ATOM 654 C C . ILE A 1 87 ? -0.632 -0.373 -8.519 1.00 90.94 87 ILE A C 1
ATOM 656 O O . ILE A 1 87 ? -1.235 0.623 -8.910 1.00 90.94 87 ILE A O 1
ATOM 660 N N . SER A 1 88 ? 0.683 -0.356 -8.331 1.00 89.06 88 SER A N 1
ATOM 661 C CA . SER A 1 88 ? 1.535 0.810 -8.577 1.00 89.06 88 SER A CA 1
ATOM 662 C C . SER A 1 88 ? 2.656 0.434 -9.538 1.00 89.06 88 SER A C 1
ATOM 664 O O . SER A 1 88 ? 3.704 -0.020 -9.103 1.00 89.06 88 SER A O 1
ATOM 666 N N . THR A 1 89 ? 2.453 0.606 -10.844 1.00 82.56 89 THR A N 1
ATOM 667 C CA . THR A 1 89 ? 3.406 0.129 -11.862 1.00 82.56 89 THR A CA 1
ATOM 668 C C . THR A 1 89 ? 3.977 1.268 -12.703 1.00 82.56 89 THR A C 1
ATOM 670 O O . THR A 1 89 ? 3.289 2.231 -13.023 1.00 82.56 89 THR A O 1
ATOM 673 N N . GLY A 1 90 ? 5.260 1.180 -13.057 1.00 76.00 90 GLY A N 1
ATOM 674 C CA . GLY A 1 90 ? 5.876 2.034 -14.083 1.00 76.00 90 GLY A CA 1
ATOM 675 C C . GLY A 1 90 ? 5.797 1.451 -15.499 1.00 76.00 90 GLY A C 1
ATOM 676 O O . GLY A 1 90 ? 6.338 2.048 -16.427 1.00 76.00 90 GLY A O 1
ATOM 677 N N . TYR A 1 91 ? 5.189 0.271 -15.660 1.00 67.44 91 TYR A N 1
ATOM 678 C CA . TYR A 1 91 ? 5.097 -0.446 -16.930 1.00 67.44 91 TYR A CA 1
ATOM 679 C C . TYR A 1 91 ? 3.783 -0.143 -17.654 1.00 67.44 91 TYR A C 1
ATOM 681 O O . TYR A 1 91 ? 2.798 0.252 -17.031 1.00 67.44 91 TYR A O 1
ATOM 689 N N . ASP A 1 92 ? 3.764 -0.366 -18.970 1.00 63.50 92 ASP A N 1
ATOM 690 C CA . ASP A 1 92 ? 2.551 -0.199 -19.767 1.00 63.50 92 ASP A CA 1
ATOM 691 C C . ASP A 1 92 ? 1.450 -1.141 -19.262 1.00 63.50 92 ASP A C 1
ATOM 693 O O . ASP A 1 92 ? 1.620 -2.364 -19.169 1.00 63.50 92 ASP A O 1
ATOM 697 N N . THR A 1 93 ? 0.313 -0.548 -18.912 1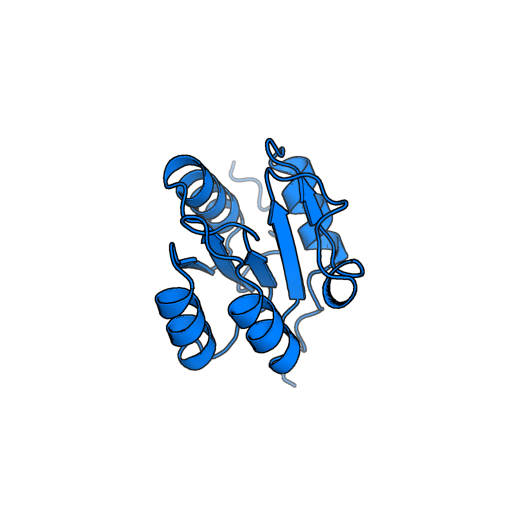.00 64.81 93 THR A N 1
ATOM 698 C CA . THR A 1 93 ? -0.821 -1.234 -18.287 1.00 64.81 93 THR A CA 1
ATOM 699 C C . THR A 1 93 ? -1.483 -2.248 -19.221 1.00 64.81 93 THR A C 1
ATOM 701 O O . THR A 1 93 ? -2.211 -3.127 -18.755 1.00 64.81 93 THR A O 1
ATOM 704 N N . ALA A 1 94 ? -1.159 -2.221 -20.520 1.00 64.12 94 ALA A N 1
ATOM 705 C CA . ALA A 1 94 ? -1.578 -3.235 -21.482 1.00 64.12 94 ALA A CA 1
ATOM 706 C C . ALA A 1 94 ? -1.009 -4.635 -21.194 1.00 64.12 94 ALA A C 1
ATOM 708 O O . ALA A 1 94 ? -1.547 -5.619 -21.699 1.00 64.12 94 ALA A O 1
ATOM 709 N N . ASN A 1 95 ? 0.057 -4.744 -20.391 1.00 65.19 95 ASN A N 1
ATOM 710 C CA . ASN A 1 95 ? 0.696 -6.023 -20.068 1.00 65.19 95 ASN A CA 1
ATOM 711 C C . ASN A 1 95 ? 0.268 -6.599 -18.705 1.00 65.19 95 ASN A C 1
ATOM 713 O O . ASN A 1 95 ? 0.843 -7.575 -18.223 1.00 65.19 95 ASN A O 1
ATOM 717 N N . ILE A 1 96 ? -0.738 -5.994 -18.065 1.00 73.00 96 ILE A N 1
ATOM 718 C CA . ILE A 1 96 ? -1.341 -6.537 -16.848 1.00 73.00 96 ILE A CA 1
ATOM 719 C C . ILE A 1 96 ? -2.192 -7.749 -17.231 1.00 73.00 96 ILE A C 1
ATOM 721 O O . ILE A 1 96 ? -3.089 -7.654 -18.073 1.00 73.00 96 ILE A O 1
ATOM 725 N N . ASP A 1 97 ? -1.918 -8.885 -16.584 1.00 77.94 97 ASP A N 1
ATOM 726 C CA . ASP A 1 97 ? -2.712 -10.110 -16.702 1.00 77.94 97 ASP A CA 1
ATOM 727 C C . ASP A 1 97 ? -4.205 -9.781 -16.512 1.00 77.94 97 ASP A C 1
ATOM 729 O O . ASP A 1 97 ? -4.579 -9.048 -15.592 1.00 77.94 97 ASP A O 1
ATOM 733 N N . ALA A 1 98 ? -5.068 -10.312 -17.382 1.00 79.94 98 ALA A N 1
ATOM 734 C CA . ALA A 1 98 ? -6.504 -10.026 -17.398 1.00 79.94 98 ALA A CA 1
ATOM 735 C C . ALA A 1 98 ? -7.177 -10.244 -16.030 1.00 79.94 98 ALA A C 1
ATOM 737 O O . ALA A 1 98 ? -8.159 -9.576 -15.708 1.00 79.94 98 ALA A O 1
ATOM 738 N N . ARG A 1 99 ? -6.609 -11.126 -15.196 1.00 79.88 99 ARG A N 1
ATOM 739 C CA . ARG A 1 99 ? -7.045 -11.379 -13.812 1.00 79.88 99 ARG A CA 1
ATOM 740 C C . ARG A 1 99 ? -6.963 -10.151 -12.898 1.00 79.88 99 ARG A C 1
ATOM 742 O O . ARG A 1 99 ? -7.746 -10.041 -11.958 1.00 79.88 99 ARG A O 1
ATOM 749 N N . PHE A 1 100 ? -6.034 -9.235 -13.168 1.00 81.94 100 PHE A N 1
ATOM 750 C CA . PHE A 1 100 ? -5.757 -8.066 -12.331 1.00 81.94 100 PHE A CA 1
ATOM 751 C C . PHE A 1 100 ? -6.176 -6.743 -12.979 1.00 81.94 100 PHE A C 1
ATOM 753 O O . PHE A 1 100 ? -6.122 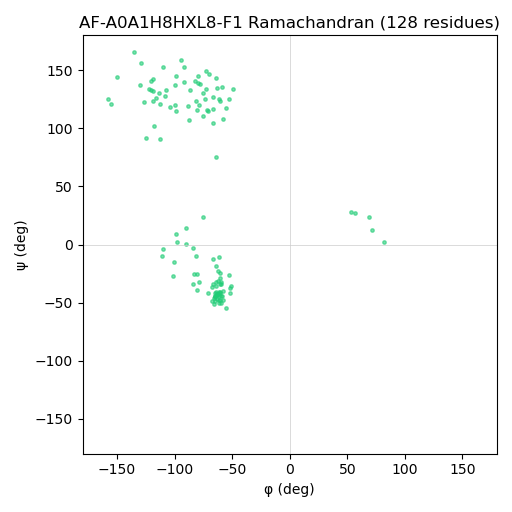-5.708 -12.324 1.00 81.94 100 PHE A O 1
ATOM 760 N N . GLN A 1 101 ? -6.661 -6.758 -14.225 1.00 79.19 101 GLN A N 1
ATOM 761 C CA . GLN A 1 101 ? -7.116 -5.550 -14.928 1.00 79.19 101 GLN A CA 1
ATOM 762 C C . GLN A 1 101 ? -8.301 -4.847 -14.248 1.00 79.19 101 GLN A C 1
ATOM 764 O O . GLN A 1 101 ? -8.510 -3.655 -14.451 1.00 79.19 101 GLN A O 1
ATOM 769 N N . SER A 1 102 ? -9.080 -5.564 -13.434 1.00 83.06 102 SER A N 1
ATOM 770 C CA . SER A 1 102 ? -10.175 -4.976 -12.655 1.00 83.06 102 SER A CA 1
ATOM 771 C C . SER A 1 102 ? -9.718 -4.293 -11.362 1.00 83.06 102 SER A C 1
ATOM 773 O O . SER A 1 102 ? -10.541 -3.672 -10.688 1.00 83.06 102 SER A O 1
ATOM 775 N N . LEU A 1 103 ? -8.452 -4.454 -10.960 1.00 86.31 103 LEU A N 1
ATOM 776 C CA . LEU A 1 103 ? -7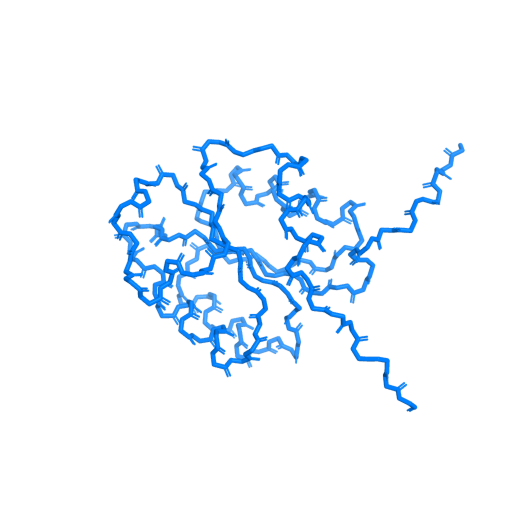.912 -3.810 -9.766 1.00 86.31 103 LEU A CA 1
ATOM 777 C C . LEU A 1 103 ? -7.565 -2.346 -10.065 1.00 86.31 103 LEU A C 1
ATOM 779 O O . LEU A 1 103 ? -7.111 -2.029 -11.166 1.00 86.31 103 LEU A O 1
ATOM 783 N N . PRO A 1 104 ? -7.751 -1.436 -9.094 1.00 88.19 104 PRO A N 1
ATOM 784 C CA . PRO A 1 104 ? -7.313 -0.062 -9.259 1.00 88.19 104 PRO A CA 1
ATOM 785 C C . PRO A 1 104 ? -5.796 -0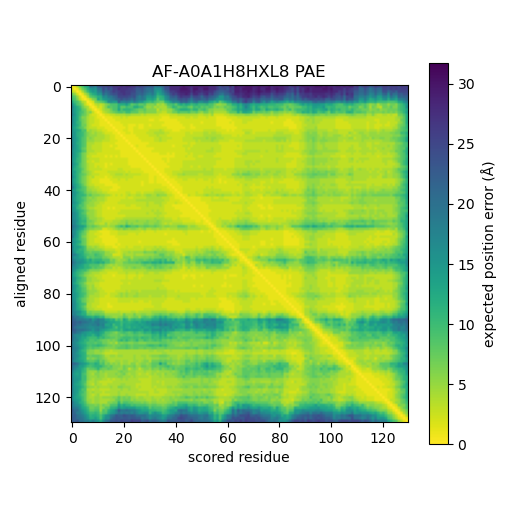.020 -9.403 1.00 88.19 104 PRO A C 1
ATOM 787 O O . PRO A 1 104 ? -5.068 -0.641 -8.625 1.00 88.19 104 PRO A O 1
ATOM 790 N N . TYR A 1 105 ? -5.319 0.749 -10.374 1.00 87.50 105 TYR A N 1
ATOM 791 C CA . TYR A 1 105 ? -3.897 0.943 -10.592 1.00 87.50 105 TYR A CA 1
ATOM 792 C C . TYR A 1 105 ? -3.541 2.423 -10.695 1.00 87.50 105 TYR A C 1
ATOM 794 O O . TYR A 1 105 ? -4.360 3.280 -11.039 1.00 87.50 105 TYR A O 1
ATOM 802 N N . THR A 1 106 ? -2.284 2.726 -10.406 1.00 85.88 106 THR A N 1
ATOM 803 C CA . THR A 1 106 ? -1.669 4.008 -10.709 1.00 85.88 106 THR A CA 1
ATOM 804 C C . THR A 1 106 ? -0.345 3.792 -11.414 1.00 85.88 106 THR A C 1
ATOM 806 O O . THR A 1 106 ? 0.456 2.942 -11.034 1.00 85.88 106 THR A O 1
ATOM 809 N N . GLU A 1 107 ? -0.119 4.600 -12.441 1.00 84.62 107 GLU A N 1
ATOM 810 C CA . GLU A 1 107 ? 1.156 4.647 -13.141 1.00 84.62 107 GLU A CA 1
ATOM 811 C C . GLU A 1 107 ? 2.147 5.531 -12.380 1.00 84.62 107 GLU A C 1
ATOM 813 O O . GLU A 1 107 ? 1.766 6.575 -11.833 1.00 84.62 107 GLU A O 1
ATOM 818 N N . LYS A 1 108 ? 3.412 5.111 -12.341 1.00 80.44 108 LYS A N 1
ATOM 819 C CA . LYS A 1 108 ? 4.524 5.934 -11.854 1.00 80.44 108 LYS A CA 1
ATOM 820 C C . LYS A 1 108 ? 4.970 6.917 -12.957 1.00 80.44 108 LYS A C 1
ATOM 822 O O . LYS A 1 108 ? 5.080 6.504 -14.109 1.00 80.44 108 LYS A O 1
ATOM 827 N N . PRO A 1 109 ? 5.285 8.187 -12.632 1.00 79.75 109 PRO A N 1
ATOM 828 C CA . PRO A 1 109 ? 5.221 8.798 -11.306 1.00 79.75 109 PRO A CA 1
ATOM 829 C C . PRO A 1 109 ? 3.783 9.168 -10.906 1.00 79.75 109 PRO A C 1
ATOM 831 O O . PRO A 1 109 ? 3.027 9.742 -11.689 1.00 79.75 109 PRO A O 1
ATOM 834 N N . PHE A 1 110 ? 3.420 8.900 -9.651 1.00 77.81 110 PHE A N 1
ATOM 835 C CA . PHE A 1 110 ? 2.121 9.270 -9.085 1.00 77.81 110 PHE A CA 1
ATOM 836 C C . PHE A 1 110 ? 2.263 10.386 -8.048 1.00 77.81 110 PHE A C 1
ATOM 838 O O . PHE A 1 110 ? 3.289 10.539 -7.390 1.00 77.81 110 PHE A O 1
ATOM 845 N N . THR A 1 111 ? 1.204 11.177 -7.881 1.00 80.62 111 THR A N 1
ATOM 846 C CA . THR A 1 111 ? 1.144 12.200 -6.833 1.00 80.62 111 THR A CA 1
ATOM 847 C C . THR A 1 111 ? 0.516 11.631 -5.566 1.00 80.62 111 THR A C 1
ATOM 849 O O . THR A 1 111 ? -0.355 10.758 -5.625 1.00 80.62 111 THR A O 1
ATOM 852 N N . ARG A 1 112 ? 0.883 12.193 -4.406 1.00 76.75 112 ARG A N 1
ATOM 853 C CA . ARG A 1 112 ? 0.253 11.866 -3.115 1.00 76.75 112 ARG A CA 1
ATOM 854 C C . ARG A 1 112 ? -1.273 11.994 -3.171 1.00 76.75 112 ARG A C 1
ATOM 856 O O . ARG A 1 112 ? -1.978 11.126 -2.675 1.00 76.75 112 ARG A O 1
ATOM 863 N N . ALA A 1 113 ? -1.786 13.035 -3.830 1.00 78.12 113 ALA A N 1
ATOM 864 C CA . ALA A 1 113 ? -3.224 13.253 -3.982 1.00 78.12 113 ALA A CA 1
ATOM 865 C C . ALA A 1 113 ? -3.916 12.132 -4.777 1.00 78.12 113 ALA A C 1
ATOM 867 O O . ALA A 1 113 ? -4.982 11.670 -4.373 1.00 78.12 113 ALA A O 1
ATOM 868 N N . LYS A 1 114 ? -3.300 11.659 -5.872 1.00 83.56 114 LYS A N 1
ATOM 869 C CA . LYS A 1 114 ? -3.835 10.549 -6.676 1.00 83.56 114 LYS A CA 1
ATOM 870 C C . LYS A 1 114 ? -3.863 9.249 -5.870 1.00 83.56 114 LYS A C 1
ATOM 872 O O . LYS A 1 114 ? -4.892 8.579 -5.853 1.00 83.56 114 LYS A O 1
ATOM 877 N N . MET A 1 115 ? -2.776 8.942 -5.158 1.00 84.69 115 MET A N 1
ATOM 878 C CA . MET A 1 115 ? -2.699 7.756 -4.300 1.00 84.69 115 MET A CA 1
ATOM 879 C C . MET A 1 115 ? -3.749 7.808 -3.182 1.00 84.69 115 MET A C 1
ATOM 881 O O . MET A 1 115 ? -4.558 6.893 -3.065 1.00 84.69 115 MET A O 1
ATOM 885 N N . CYS A 1 116 ? -3.833 8.914 -2.432 1.00 82.00 116 CYS A N 1
ATOM 886 C CA . CYS A 1 116 ? -4.856 9.087 -1.397 1.00 82.00 116 CYS A CA 1
ATOM 887 C C . CYS A 1 116 ? -6.280 8.961 -1.951 1.00 82.00 116 CYS A C 1
ATOM 889 O O . CYS A 1 116 ? -7.132 8.356 -1.305 1.00 82.00 116 CYS A O 1
ATOM 891 N N . GLY A 1 117 ? -6.544 9.504 -3.143 1.00 83.75 117 GLY A N 1
ATOM 892 C CA . GLY A 1 117 ? -7.844 9.393 -3.799 1.00 83.75 117 GLY A CA 1
ATOM 893 C C . GLY A 1 117 ? -8.216 7.948 -4.132 1.00 83.75 117 GLY A C 1
ATOM 894 O O . GLY A 1 117 ? -9.356 7.549 -3.898 1.00 83.75 117 GLY A O 1
ATOM 895 N N . LEU A 1 118 ? -7.271 7.151 -4.639 1.00 85.81 118 LEU A N 1
ATOM 896 C CA . LEU A 1 118 ? -7.488 5.722 -4.894 1.00 85.81 118 LEU A CA 1
ATOM 897 C C . LEU A 1 118 ? -7.728 4.959 -3.592 1.00 85.81 118 LEU A C 1
ATOM 899 O O . LEU A 1 118 ? -8.672 4.179 -3.488 1.00 85.81 118 LEU A O 1
ATOM 903 N N . MET A 1 119 ? -6.928 5.231 -2.566 1.00 85.06 119 MET A N 1
ATOM 904 C CA . MET A 1 119 ? -7.094 4.598 -1.262 1.00 85.06 119 MET A CA 1
ATOM 905 C C . MET A 1 119 ? -8.457 4.919 -0.656 1.00 85.06 119 MET A C 1
ATOM 907 O O . MET A 1 119 ? -9.161 4.006 -0.251 1.00 85.06 119 MET A O 1
ATOM 911 N N . ALA A 1 120 ? -8.880 6.183 -0.653 1.00 83.94 120 ALA A N 1
ATOM 912 C CA . ALA A 1 120 ? -10.180 6.577 -0.116 1.00 83.94 120 ALA A CA 1
ATOM 913 C C . ALA A 1 120 ? -11.362 5.895 -0.836 1.00 83.94 120 ALA A C 1
ATOM 915 O O . ALA A 1 120 ? -12.373 5.603 -0.204 1.00 83.94 120 ALA A O 1
ATOM 916 N N . GLN A 1 121 ? -11.230 5.611 -2.137 1.00 83.88 121 GLN A N 1
ATOM 917 C CA . GLN A 1 121 ? -12.258 4.930 -2.935 1.00 83.88 121 GLN A CA 1
ATOM 918 C C . GLN A 1 121 ? -12.295 3.411 -2.721 1.00 83.88 121 GLN A C 1
ATOM 920 O O . GLN A 1 121 ? -13.363 2.808 -2.815 1.00 83.88 121 GLN A O 1
ATOM 925 N N . HIS A 1 122 ? -11.145 2.788 -2.453 1.00 85.81 122 HIS A N 1
ATOM 926 C CA . HIS A 1 122 ? -11.005 1.326 -2.434 1.00 85.81 122 HIS A CA 1
ATOM 927 C C . HIS A 1 122 ? -10.771 0.730 -1.044 1.00 85.81 122 HIS A C 1
ATOM 929 O O . HIS A 1 122 ? -10.849 -0.490 -0.871 1.00 85.81 122 HIS A O 1
ATOM 935 N N . LEU A 1 123 ? -10.521 1.564 -0.036 1.00 83.12 123 LEU A N 1
ATOM 936 C CA . LEU A 1 123 ? -10.391 1.131 1.345 1.00 83.12 123 LEU A CA 1
ATOM 937 C C . LEU A 1 123 ? -11.738 0.609 1.848 1.00 83.12 123 LEU A C 1
ATOM 939 O O . LEU A 1 123 ? -12.718 1.345 1.973 1.00 83.12 123 LEU A O 1
ATOM 943 N N . LYS A 1 124 ? -11.782 -0.679 2.186 1.00 77.75 124 LYS A N 1
ATOM 944 C CA . LYS A 1 124 ? -12.997 -1.302 2.715 1.00 77.75 124 LYS A CA 1
ATOM 945 C C . LYS A 1 124 ? -13.368 -0.682 4.071 1.00 77.75 124 LYS A C 1
ATOM 947 O O . LYS A 1 124 ? -12.471 -0.368 4.868 1.00 77.75 124 LYS A O 1
ATOM 952 N N . PRO A 1 125 ? -14.663 -0.500 4.382 1.00 70.38 125 PRO A N 1
ATOM 953 C CA . PRO A 1 125 ? -15.079 -0.038 5.699 1.00 70.38 125 PRO A CA 1
ATOM 954 C C . PRO A 1 125 ? -14.582 -1.013 6.768 1.00 70.38 125 PRO A C 1
ATOM 956 O O . PRO A 1 125 ? -14.667 -2.234 6.613 1.00 70.38 125 PRO A O 1
ATOM 959 N N . ARG A 1 126 ? -14.033 -0.479 7.863 1.00 66.00 126 ARG A N 1
ATOM 960 C CA . ARG A 1 126 ? -13.648 -1.314 8.997 1.00 66.00 126 ARG A CA 1
ATOM 961 C C . ARG A 1 126 ? -14.937 -1.779 9.663 1.00 66.00 126 ARG A C 1
ATOM 963 O O . ARG A 1 126 ? -15.676 -0.948 10.181 1.00 66.00 126 ARG A O 1
ATOM 970 N N . ALA A 1 127 ? -15.216 -3.082 9.639 1.00 59.78 127 ALA A N 1
ATOM 971 C CA . ALA A 1 127 ? -16.263 -3.637 10.487 1.00 59.78 127 ALA A CA 1
ATOM 972 C C . ALA A 1 127 ? -15.936 -3.242 11.934 1.00 59.78 127 ALA A C 1
ATOM 974 O O . ALA A 1 127 ? -14.857 -3.566 12.436 1.00 59.78 127 ALA A O 1
ATOM 975 N N . ILE A 1 128 ? -16.817 -2.459 12.553 1.00 50.59 128 ILE A N 1
ATOM 976 C CA . ILE A 1 128 ? -16.722 -2.127 13.971 1.00 50.59 128 ILE A CA 1
ATOM 977 C C . ILE A 1 128 ? -17.088 -3.427 14.694 1.00 50.59 128 ILE A C 1
ATOM 979 O O . ILE A 1 128 ? -18.204 -3.907 14.483 1.00 50.59 128 ILE A O 1
ATOM 983 N N . PRO A 1 129 ? -16.174 -4.056 15.455 1.00 43.81 129 PRO A N 1
ATOM 984 C CA . PRO A 1 129 ? -16.574 -5.179 16.287 1.00 43.81 129 PRO A CA 1
ATOM 985 C C . PRO A 1 129 ? -17.605 -4.660 17.299 1.00 43.81 129 PRO A C 1
ATOM 987 O O . PRO A 1 129 ? -17.360 -3.638 17.943 1.00 43.81 129 PRO A O 1
ATOM 990 N N . LEU A 1 130 ? -18.772 -5.311 17.329 1.00 42.28 130 LEU A N 1
ATOM 991 C CA . LEU A 1 130 ? -19.845 -5.071 18.300 1.00 42.28 130 LEU A CA 1
ATOM 992 C C . LEU A 1 130 ? -19.365 -5.335 19.730 1.00 42.28 130 LEU A C 1
ATOM 994 O O . LEU A 1 130 ? -18.555 -6.275 19.906 1.00 42.28 130 LEU A O 1
#

Mean predicted aligned error: 6.44 Å

Sequence (130 aa):
MAEDNPSFLDRRTIMVVEDDALVGMGLVCALEELGARVFWSTGIEDALEQIDTVDRIDLAIVDLNLHGGISTPVLDRLQAQGVAIIISTGYDTANIDARFQSLPYTEKPFTRAKMCGLMAQHLKPRAIPL

Radius of gyration: 14.24 Å; Cα contacts (8 Å, |Δi|>4): 195; chains: 1; bounding box: 34×40×40 Å